Protein AF-A0A930FMT9-F1 (afdb_monomer)

Solvent-accessible surface area (backbone atoms only — not comparable to full-atom values): 8254 Å² total; per-residue (Å²): 134,85,83,84,72,71,98,71,74,90,40,71,73,53,75,44,79,45,70,72,77,55,93,88,51,99,64,87,72,82,68,63,50,78,42,46,30,68,28,83,36,76,93,77,40,33,36,35,22,35,44,76,39,48,48,59,70,22,32,36,42,34,34,33,61,60,83,98,42,74,45,75,63,34,31,40,30,45,26,76,93,57,45,36,62,28,29,32,36,36,69,59,89,61,63,67,79,85,35,66,74,54,63,74,73,31,51,78,30,81,59,82,62,75,82,55,77,75,33,52,68,44,67,55,54,48,39,18,50,71,57,78,57,76,73,92,126

pLDDT: mean 81.71, std 17.05, range [30.41, 98.06]

Structure (mmCIF, N/CA/C/O backbone):
data_AF-A0A930FMT9-F1
#
_entry.id   AF-A0A930FMT9-F1
#
loop_
_atom_site.group_PDB
_atom_site.id
_atom_site.type_symbol
_atom_site.label_atom_id
_atom_site.label_alt_id
_atom_site.label_comp_id
_atom_site.label_asym_id
_atom_site.label_entity_id
_atom_site.label_seq_id
_atom_site.pdbx_PDB_ins_code
_atom_site.Cartn_x
_atom_site.Cartn_y
_atom_site.Cartn_z
_atom_site.occupancy
_atom_site.B_iso_or_equiv
_atom_site.auth_seq_id
_atom_site.auth_comp_id
_atom_site.auth_asym_id
_atom_site.auth_atom_id
_atom_site.pdbx_PDB_model_num
ATOM 1 N N . LEU A 1 1 ? -24.230 7.291 4.965 1.00 35.16 1 LEU A N 1
ATOM 2 C CA . LEU A 1 1 ? -23.753 8.264 3.958 1.00 35.16 1 LEU A CA 1
ATOM 3 C C . LEU A 1 1 ? -23.655 7.506 2.638 1.00 35.16 1 LEU A C 1
ATOM 5 O O . LEU A 1 1 ? -23.026 6.460 2.641 1.00 35.16 1 LEU A O 1
ATOM 9 N N . VAL A 1 2 ? -24.312 7.938 1.560 1.00 30.41 2 VAL A N 1
ATOM 10 C CA . VAL A 1 2 ? -24.150 7.290 0.244 1.00 30.41 2 VAL A CA 1
ATOM 11 C C . VAL A 1 2 ? -22.966 7.967 -0.440 1.00 30.41 2 VAL A C 1
ATOM 13 O O . VAL A 1 2 ? -23.068 9.136 -0.809 1.00 30.41 2 VAL A O 1
ATOM 16 N N . LYS A 1 3 ? -21.827 7.272 -0.555 1.00 43.06 3 LYS A N 1
ATOM 17 C CA . LYS A 1 3 ? -20.710 7.742 -1.384 1.00 43.06 3 LYS A CA 1
ATOM 18 C C . LYS A 1 3 ? -21.150 7.630 -2.848 1.00 43.06 3 LYS A C 1
ATOM 20 O O . LYS A 1 3 ? -21.378 6.539 -3.360 1.00 43.06 3 LYS A O 1
ATOM 25 N N . SER A 1 4 ? -21.344 8.773 -3.498 1.00 39.88 4 SER A N 1
ATOM 26 C CA . SER A 1 4 ? -21.595 8.849 -4.937 1.00 39.88 4 SER A CA 1
ATOM 27 C C . SER A 1 4 ? -20.279 8.608 -5.670 1.00 39.88 4 SER A C 1
ATOM 29 O O . SER A 1 4 ? -19.436 9.502 -5.722 1.00 39.88 4 SER A O 1
ATOM 31 N N . HIS A 1 5 ? -20.109 7.426 -6.254 1.00 48.59 5 HIS A N 1
ATOM 32 C CA . HIS A 1 5 ? -19.047 7.183 -7.225 1.00 48.59 5 HIS A CA 1
ATOM 33 C C . HIS A 1 5 ? -19.559 7.591 -8.612 1.00 48.59 5 HIS A C 1
ATOM 35 O O . HIS A 1 5 ? -20.596 7.076 -9.037 1.00 48.59 5 HIS A O 1
ATOM 41 N N . PRO A 1 6 ? -18.904 8.528 -9.325 1.00 44.62 6 PRO A N 1
ATOM 42 C CA . PRO A 1 6 ? -19.272 8.810 -10.705 1.00 44.62 6 PRO A CA 1
ATOM 43 C C . PRO A 1 6 ? -19.175 7.513 -11.520 1.00 44.62 6 PRO A C 1
ATOM 45 O O . PRO A 1 6 ? -18.236 6.738 -11.350 1.00 44.62 6 PRO A O 1
ATOM 48 N N . LEU A 1 7 ? -20.165 7.291 -12.389 1.00 43.03 7 LEU A N 1
ATOM 49 C CA . LEU A 1 7 ? -20.437 6.088 -13.199 1.00 43.03 7 LEU A CA 1
ATOM 50 C C . LEU A 1 7 ? -19.340 5.719 -14.233 1.00 43.03 7 LEU A C 1
ATOM 52 O O . LEU A 1 7 ? -19.619 5.099 -15.252 1.00 43.03 7 LEU A O 1
ATOM 56 N N . SER A 1 8 ? -18.083 6.091 -13.991 1.00 49.47 8 SER A N 1
ATOM 57 C CA . SER A 1 8 ? -16.925 5.765 -14.829 1.00 49.47 8 SER A CA 1
ATOM 58 C C . SER A 1 8 ? -15.667 5.570 -13.972 1.00 49.47 8 SER A C 1
ATOM 60 O O . SER A 1 8 ? -14.701 6.319 -14.079 1.00 49.47 8 SER A O 1
ATOM 62 N N . SER A 1 9 ? -15.648 4.587 -13.065 1.00 53.47 9 SER A N 1
ATOM 63 C CA . SER A 1 9 ? -14.399 4.272 -12.358 1.00 53.47 9 SER A CA 1
ATOM 64 C C . SER A 1 9 ? -13.436 3.577 -13.325 1.00 53.47 9 SER A C 1
ATOM 66 O O . SER A 1 9 ? -13.563 2.388 -13.601 1.00 53.47 9 SER A O 1
ATOM 68 N N . CYS A 1 10 ? -12.459 4.324 -13.833 1.00 71.25 10 CYS A N 1
ATOM 69 C CA . CYS A 1 10 ? -11.322 3.816 -14.608 1.00 71.25 10 CYS A CA 1
ATOM 70 C C . CYS A 1 10 ? -10.470 2.773 -13.872 1.00 71.25 10 CYS A C 1
ATOM 72 O O . CYS A 1 10 ? -9.618 2.118 -14.471 1.00 71.25 10 CYS A O 1
ATOM 74 N N . CYS A 1 11 ? -10.627 2.717 -12.552 1.00 81.31 11 CYS A N 1
ATOM 75 C CA . CYS A 1 11 ? -9.578 2.339 -11.634 1.00 81.31 11 CYS A CA 1
ATOM 76 C C . CYS A 1 11 ? -10.160 1.510 -10.486 1.00 81.31 11 CYS A C 1
ATOM 78 O O . CYS A 1 11 ? -11.283 1.760 -10.040 1.00 81.31 11 CYS A O 1
ATOM 80 N N . ARG A 1 12 ? -9.405 0.509 -10.022 1.00 86.56 12 ARG A N 1
ATOM 81 C CA . ARG A 1 12 ? -9.864 -0.433 -8.996 1.00 86.56 12 ARG A CA 1
ATOM 82 C C . ARG A 1 12 ? -10.043 0.270 -7.643 1.00 86.56 12 ARG A C 1
ATOM 84 O O . ARG A 1 12 ? -9.142 0.974 -7.183 1.00 86.56 12 ARG A O 1
ATOM 91 N N . ALA A 1 13 ? -11.219 0.100 -7.039 1.00 87.62 13 ALA A N 1
ATOM 92 C CA . ALA A 1 13 ? -11.617 0.796 -5.817 1.00 87.62 13 ALA A CA 1
ATOM 93 C C . ALA A 1 13 ? -12.512 -0.078 -4.924 1.00 87.62 13 ALA A C 1
ATOM 95 O O . ALA A 1 13 ? -13.731 0.081 -4.890 1.00 87.62 13 ALA A O 1
ATOM 96 N N . ASN A 1 14 ? -11.900 -0.999 -4.188 1.00 89.50 14 ASN A N 1
ATOM 97 C CA . ASN A 1 14 ? -12.525 -1.724 -3.093 1.00 89.50 14 ASN A CA 1
ATOM 98 C C . ASN A 1 14 ? -12.368 -0.912 -1.795 1.00 89.50 14 ASN A C 1
ATOM 100 O O . ASN A 1 14 ? -11.272 -0.812 -1.246 1.00 89.50 14 ASN A O 1
ATOM 104 N N . ILE A 1 15 ? -13.437 -0.254 -1.349 1.00 90.75 15 ILE A N 1
ATOM 105 C CA . ILE A 1 15 ? -13.385 0.766 -0.290 1.00 90.75 15 ILE A CA 1
ATOM 106 C C . ILE A 1 15 ? -13.915 0.193 1.024 1.00 90.75 15 ILE A C 1
ATOM 108 O O . ILE A 1 15 ? -15.021 -0.345 1.068 1.00 90.75 15 ILE A O 1
ATOM 112 N N . TYR A 1 16 ? -13.145 0.363 2.099 1.00 92.19 16 TYR A N 1
ATOM 113 C CA . TYR A 1 16 ? -13.479 -0.097 3.443 1.00 92.19 16 TYR A CA 1
ATOM 114 C C . TYR A 1 16 ? -13.592 1.080 4.406 1.00 92.19 16 TYR A C 1
ATOM 116 O O . TYR A 1 16 ? -12.607 1.770 4.670 1.00 92.19 16 TYR A O 1
ATOM 124 N N . ASP A 1 17 ? -14.768 1.217 5.015 1.00 92.44 17 ASP A N 1
ATOM 125 C CA . ASP A 1 17 ? -14.987 2.090 6.165 1.00 92.44 17 ASP A CA 1
ATOM 126 C C . ASP A 1 17 ? -14.749 1.282 7.456 1.00 92.44 17 ASP A C 1
ATOM 128 O O . ASP A 1 17 ? -15.544 0.416 7.831 1.00 92.44 17 ASP A O 1
ATOM 132 N N . ILE A 1 18 ? -13.633 1.537 8.143 1.00 90.44 18 ILE A N 1
ATOM 133 C CA . ILE A 1 18 ? -13.241 0.819 9.364 1.00 90.44 18 ILE A CA 1
ATOM 134 C C . ILE A 1 18 ? -13.672 1.606 10.594 1.00 90.44 18 ILE A C 1
ATOM 136 O O . ILE A 1 18 ? -13.156 2.689 10.874 1.00 90.44 18 ILE A O 1
ATOM 140 N N . TYR A 1 19 ? -14.558 1.009 11.384 1.00 88.19 19 TYR A N 1
ATOM 141 C CA . TYR A 1 19 ? -15.007 1.550 12.663 1.00 88.19 19 TYR A CA 1
ATOM 142 C C . TYR A 1 19 ? -14.257 0.876 13.811 1.00 88.19 19 TYR A C 1
ATOM 144 O O . TYR A 1 19 ? -14.269 -0.348 13.944 1.00 88.19 19 TYR A O 1
ATOM 152 N N . LEU A 1 20 ? -13.618 1.676 14.664 1.00 86.56 20 LEU A N 1
ATOM 153 C CA . LEU A 1 20 ? -12.924 1.187 15.853 1.00 86.56 20 LEU A CA 1
ATOM 154 C C . LEU A 1 20 ? -13.786 1.443 17.083 1.00 86.56 20 LEU A C 1
ATOM 156 O O . LEU A 1 20 ? -14.055 2.592 17.421 1.00 86.56 20 LEU A O 1
ATOM 160 N N . SER A 1 21 ? -14.209 0.374 17.757 1.00 80.31 21 SER A N 1
ATOM 161 C CA . SER A 1 21 ? -14.904 0.463 19.041 1.00 80.31 21 SER A CA 1
ATOM 162 C C . SER A 1 21 ? -13.899 0.290 20.180 1.00 80.31 21 SER A C 1
ATOM 164 O O . SER A 1 21 ? -13.360 -0.809 20.346 1.00 80.31 21 SER A O 1
ATOM 166 N N . PRO A 1 22 ? -13.611 1.341 20.972 1.00 70.69 22 PRO A N 1
ATOM 167 C CA . PRO A 1 22 ? -12.749 1.200 22.133 1.00 70.69 22 PRO A CA 1
ATOM 168 C C . PRO A 1 22 ? -13.462 0.312 23.150 1.00 70.69 22 PRO A C 1
ATOM 170 O O . PRO A 1 22 ? -14.527 0.675 23.644 1.00 70.69 22 PRO A O 1
ATOM 173 N N . ALA A 1 23 ? -12.863 -0.820 23.528 1.00 67.00 23 ALA A N 1
ATOM 174 C CA . ALA A 1 23 ? -13.457 -1.746 24.502 1.00 67.00 23 ALA A CA 1
ATOM 175 C C . ALA A 1 23 ? -13.835 -1.070 25.842 1.00 67.00 23 ALA A C 1
ATOM 177 O O . ALA A 1 23 ? -14.709 -1.547 26.561 1.00 67.00 23 ALA A O 1
ATOM 178 N N . ALA A 1 24 ? -13.189 0.057 26.169 1.00 67.88 24 ALA A N 1
ATOM 179 C CA . ALA A 1 24 ? -13.432 0.841 27.377 1.00 67.88 24 ALA A CA 1
ATOM 180 C C . ALA A 1 24 ? -14.573 1.872 27.258 1.00 67.88 24 ALA A C 1
ATOM 182 O O . ALA A 1 24 ? -15.049 2.360 28.283 1.00 67.88 24 ALA A O 1
ATOM 183 N N . LYS A 1 25 ? -15.012 2.235 26.046 1.00 65.12 25 LYS A N 1
ATOM 184 C CA . LYS A 1 25 ? -16.004 3.298 25.832 1.00 65.12 25 LYS A CA 1
ATOM 185 C C . LYS A 1 25 ? -17.304 2.708 25.300 1.00 65.12 25 LYS A C 1
ATOM 187 O O . LYS A 1 25 ? -17.365 2.230 24.175 1.00 65.12 25 LYS A O 1
ATOM 192 N N . LYS A 1 26 ? -18.376 2.804 26.091 1.00 69.56 26 LYS A N 1
ATOM 193 C CA . LYS A 1 26 ? -19.756 2.502 25.661 1.00 69.56 26 LYS A CA 1
ATOM 194 C C . LYS A 1 26 ? -20.349 3.656 24.838 1.00 69.56 26 LYS A C 1
ATOM 196 O O . LYS A 1 26 ? -21.474 4.080 25.079 1.00 69.56 26 LYS A O 1
ATOM 201 N N . GLU A 1 27 ? -19.563 4.211 23.924 1.00 75.44 27 GLU A N 1
ATOM 202 C CA . GLU A 1 27 ? -19.964 5.328 23.070 1.00 75.44 27 GLU A CA 1
ATOM 203 C C . GLU A 1 27 ? -20.282 4.823 21.663 1.00 75.44 27 GLU A C 1
ATOM 205 O O . GLU A 1 27 ? -19.721 3.831 21.192 1.00 75.44 27 GLU A O 1
ATOM 210 N N . VAL A 1 28 ? -21.193 5.518 20.983 1.00 77.31 28 VAL A N 1
ATOM 211 C CA . VAL A 1 28 ? -21.488 5.258 19.573 1.00 77.31 28 VAL A CA 1
ATOM 212 C C . VAL A 1 28 ? -20.296 5.728 18.739 1.00 77.31 28 VAL A C 1
ATOM 214 O O . VAL A 1 28 ? -19.963 6.912 18.738 1.00 77.31 28 VAL A O 1
ATOM 217 N N . VAL A 1 29 ? -19.659 4.804 18.021 1.00 78.75 29 VAL A N 1
ATOM 218 C CA . VAL A 1 29 ? -18.556 5.108 17.101 1.00 78.75 29 VAL A CA 1
ATOM 219 C C . VAL A 1 29 ? -19.132 5.695 15.817 1.00 78.75 29 VAL A C 1
ATOM 221 O O . VAL A 1 29 ? -19.895 5.032 15.118 1.00 78.75 29 VAL A O 1
ATOM 224 N N . THR A 1 30 ? -18.770 6.936 15.500 1.00 78.62 30 THR A N 1
ATOM 225 C CA . THR A 1 30 ? -19.266 7.647 14.306 1.00 78.62 30 THR A CA 1
ATOM 226 C C . THR A 1 30 ? -18.165 7.978 13.302 1.00 78.62 30 THR A C 1
ATOM 228 O O . THR A 1 30 ? -18.442 8.124 12.1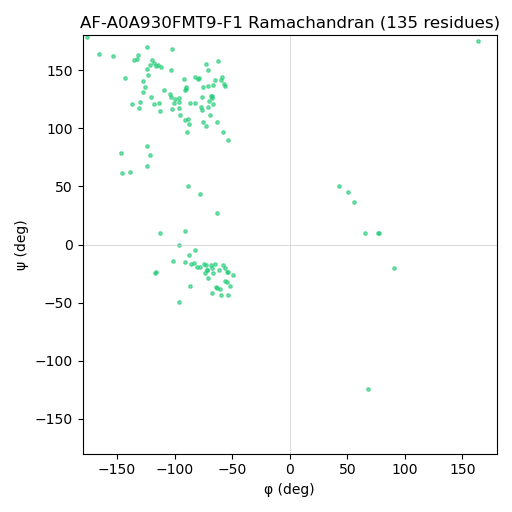13 1.00 78.62 30 THR A O 1
ATOM 231 N N . SER A 1 31 ? -16.916 8.063 13.757 1.00 82.94 31 SER A N 1
ATOM 232 C CA . SER A 1 31 ? -15.736 8.215 12.908 1.00 82.94 31 SER A CA 1
ATOM 233 C C . SER A 1 31 ? -15.274 6.868 12.359 1.00 82.94 31 SER A C 1
ATOM 235 O O . SER A 1 31 ? -15.286 5.873 13.086 1.00 82.94 31 SER A O 1
ATOM 237 N N . TYR A 1 32 ? -14.781 6.862 11.125 1.00 88.00 32 TYR A N 1
ATOM 238 C CA . TYR A 1 32 ? -14.171 5.694 10.501 1.00 88.00 32 TYR A CA 1
ATOM 239 C C . TYR A 1 32 ? -12.840 6.057 9.843 1.00 88.00 32 TYR A C 1
ATOM 241 O O . TYR A 1 32 ? -12.567 7.224 9.552 1.00 88.00 32 TYR A O 1
ATOM 249 N N . ILE A 1 33 ? -12.013 5.040 9.631 1.00 91.44 33 ILE A N 1
ATOM 250 C CA . ILE A 1 33 ? -10.825 5.112 8.784 1.00 91.44 33 ILE A CA 1
ATOM 251 C C . ILE A 1 33 ? -11.225 4.578 7.416 1.00 91.44 33 ILE A C 1
ATOM 253 O O . ILE A 1 33 ? -11.755 3.475 7.323 1.00 91.44 33 ILE A O 1
ATOM 257 N N . ASP A 1 34 ? -10.974 5.367 6.380 1.00 92.25 34 ASP A N 1
ATOM 258 C CA . ASP A 1 34 ? -11.281 5.013 4.999 1.00 92.25 34 ASP A CA 1
ATOM 259 C C . ASP A 1 34 ? -10.024 4.431 4.347 1.00 92.25 34 ASP A C 1
ATOM 261 O O . ASP A 1 34 ? -8.977 5.084 4.342 1.00 92.25 34 ASP A O 1
ATOM 265 N N . LEU A 1 35 ? -10.104 3.203 3.837 1.00 93.75 35 LEU A N 1
ATOM 266 C CA . LEU A 1 35 ? -9.005 2.549 3.125 1.00 93.75 35 LEU A CA 1
ATOM 267 C C . LEU A 1 35 ? -9.474 2.046 1.766 1.00 93.75 35 LEU A C 1
ATOM 269 O O . LEU A 1 35 ? -10.563 1.491 1.636 1.00 93.75 35 LEU A O 1
ATOM 273 N N . VAL A 1 36 ? -8.612 2.196 0.764 1.00 92.94 36 VAL A N 1
ATOM 274 C CA . VAL A 1 36 ? -8.861 1.722 -0.600 1.00 92.94 36 VAL A CA 1
ATOM 275 C C . VAL A 1 36 ? -7.957 0.530 -0.894 1.00 92.94 36 VAL A C 1
ATOM 277 O O . VAL A 1 36 ? -6.772 0.568 -0.574 1.00 92.94 36 VAL A O 1
ATOM 280 N N . ASN A 1 37 ? -8.537 -0.530 -1.453 1.00 94.94 37 ASN A N 1
ATOM 281 C CA . ASN A 1 37 ? -7.913 -1.819 -1.7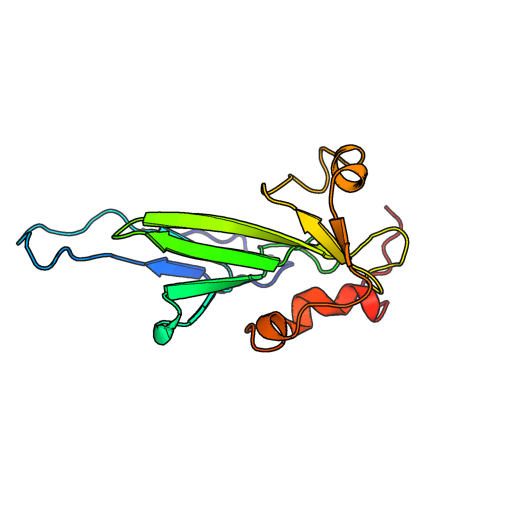56 1.00 94.94 37 ASN A CA 1
ATOM 282 C C . ASN A 1 37 ? -6.997 -2.349 -0.622 1.00 94.94 37 ASN A C 1
ATOM 284 O O . ASN A 1 37 ? -5.822 -2.635 -0.874 1.00 94.94 37 ASN A O 1
ATOM 288 N N . PRO A 1 38 ? -7.459 -2.408 0.647 1.00 97.25 38 PRO A N 1
ATOM 289 C CA . PRO A 1 38 ? -6.635 -2.886 1.747 1.00 97.25 38 PRO A CA 1
ATOM 290 C C . PRO A 1 38 ? -6.549 -4.413 1.781 1.00 97.25 38 PRO A C 1
ATOM 292 O O . PRO A 1 38 ? -7.533 -5.123 1.619 1.00 97.25 38 PRO A O 1
ATOM 295 N N . THR A 1 39 ? -5.378 -4.906 2.152 1.00 97.94 39 THR A N 1
ATOM 296 C CA . THR A 1 39 ? -5.121 -6.263 2.626 1.00 97.94 39 THR A CA 1
ATOM 297 C C . THR A 1 39 ? -4.698 -6.192 4.085 1.00 97.94 39 THR A C 1
ATOM 299 O O . THR A 1 39 ? -3.722 -5.523 4.452 1.00 97.94 39 THR A O 1
ATOM 302 N N . PHE A 1 40 ? -5.447 -6.874 4.945 1.00 96.88 40 PHE A N 1
ATOM 303 C CA . PHE A 1 40 ? -5.232 -6.844 6.386 1.00 96.88 40 PHE A CA 1
ATOM 304 C C . PHE A 1 40 ? -4.283 -7.960 6.825 1.00 96.88 40 PHE A C 1
ATOM 306 O O . PHE A 1 40 ? -4.493 -9.124 6.499 1.00 96.88 40 PHE A O 1
ATOM 313 N N . TYR A 1 41 ? -3.296 -7.617 7.656 1.00 97.44 41 TYR A N 1
ATOM 314 C CA . TYR A 1 41 ? -2.369 -8.563 8.288 1.00 97.44 41 TYR A CA 1
ATOM 315 C C . TYR A 1 41 ? -2.469 -8.434 9.818 1.00 97.44 41 TYR A C 1
ATOM 317 O O . TYR A 1 41 ? -1.621 -7.786 10.449 1.00 97.44 41 TYR A O 1
ATOM 325 N N . PRO A 1 42 ? -3.519 -8.998 10.451 1.00 94.50 42 PRO A N 1
ATOM 326 C CA . PRO A 1 42 ? -3.824 -8.747 11.860 1.00 94.50 42 PRO A CA 1
ATOM 327 C C . PRO A 1 42 ? -2.712 -9.178 12.821 1.00 94.50 42 PRO A C 1
ATOM 329 O O . PRO A 1 42 ? -2.428 -8.466 13.784 1.00 94.50 42 PRO A O 1
ATOM 332 N N . GLN A 1 43 ? -2.049 -10.307 12.548 1.00 96.00 43 GLN A N 1
ATOM 333 C CA . GLN A 1 43 ? -0.971 -10.851 13.384 1.00 96.00 43 GLN A CA 1
ATO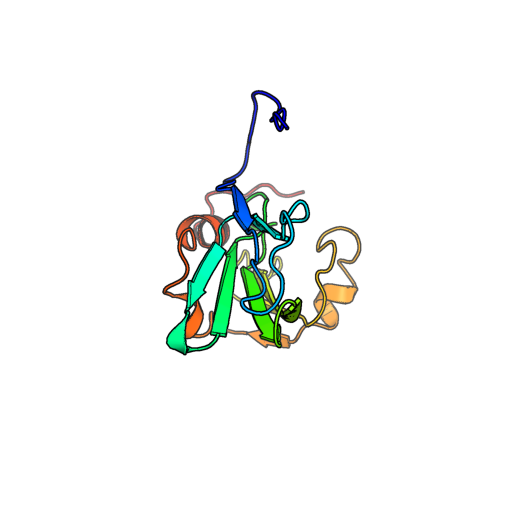M 334 C C . GLN A 1 43 ? 0.238 -9.907 13.432 1.00 96.00 43 GLN A C 1
ATOM 336 O O . GLN A 1 43 ? 0.855 -9.739 14.481 1.00 96.00 43 GLN A O 1
ATOM 341 N N . GLU A 1 44 ? 0.540 -9.245 12.314 1.00 96.12 44 GLU A N 1
ATOM 342 C CA . GLU A 1 44 ? 1.629 -8.268 12.199 1.00 96.12 44 GLU A CA 1
ATOM 343 C C . GLU A 1 44 ? 1.196 -6.846 12.589 1.00 96.12 44 GLU A C 1
ATOM 345 O O . GLU A 1 44 ? 2.038 -5.951 12.697 1.00 96.12 44 GLU A O 1
ATOM 350 N N . LYS A 1 45 ? -0.110 -6.622 12.801 1.00 96.38 45 LYS A N 1
ATOM 351 C CA . LYS A 1 45 ? -0.721 -5.295 12.974 1.00 96.38 45 LYS A CA 1
ATOM 352 C C . LYS A 1 45 ? -0.427 -4.360 11.796 1.00 96.38 45 LYS A C 1
ATOM 354 O O . LYS A 1 45 ? -0.220 -3.158 11.983 1.00 96.38 45 LYS A O 1
ATOM 359 N N . LEU A 1 46 ? -0.401 -4.918 10.590 1.00 97.75 46 LEU A N 1
ATOM 360 C CA . LEU A 1 46 ? -0.124 -4.191 9.358 1.00 97.75 46 LEU A CA 1
ATOM 361 C C . LEU A 1 46 ? -1.343 -4.171 8.446 1.00 97.75 46 LEU A C 1
ATOM 363 O O . LEU A 1 46 ? -2.192 -5.064 8.471 1.00 97.75 46 LEU A O 1
ATOM 367 N N . ILE A 1 47 ? -1.380 -3.147 7.608 1.00 97.94 47 ILE A N 1
ATOM 368 C CA . ILE A 1 47 ? -2.235 -3.087 6.433 1.00 97.94 47 ILE A CA 1
ATOM 369 C C . ILE A 1 47 ? -1.324 -2.750 5.266 1.00 97.94 47 ILE A C 1
ATOM 371 O O . ILE A 1 47 ? -0.501 -1.841 5.368 1.00 97.94 47 ILE A O 1
ATOM 375 N N . ARG A 1 48 ? -1.443 -3.494 4.176 1.00 98.06 48 ARG A N 1
ATOM 376 C CA . ARG A 1 48 ? -0.839 -3.132 2.892 1.00 98.06 48 ARG A CA 1
ATOM 377 C C . ARG A 1 48 ? -1.970 -2.981 1.888 1.00 98.06 48 ARG A C 1
ATOM 379 O O . ARG A 1 48 ? -3.039 -3.525 2.126 1.00 98.06 48 ARG A O 1
ATOM 386 N N . GLY A 1 49 ? -1.772 -2.265 0.800 1.00 96.81 49 GLY A N 1
ATOM 387 C CA . GLY A 1 49 ? -2.812 -2.179 -0.216 1.00 96.81 49 GLY A CA 1
ATOM 388 C C . GLY A 1 49 ? -2.380 -1.400 -1.434 1.00 96.81 49 GLY A C 1
ATOM 389 O O . GLY A 1 49 ? -1.254 -0.902 -1.493 1.00 96.81 49 GLY A O 1
ATOM 390 N N . VAL A 1 50 ? -3.291 -1.317 -2.396 1.00 95.44 50 VAL A N 1
ATOM 391 C CA . VAL A 1 50 ? -3.090 -0.609 -3.661 1.00 95.44 50 VAL A CA 1
ATOM 392 C C . VAL A 1 50 ? -3.822 0.727 -3.609 1.00 95.44 50 VAL A C 1
ATOM 394 O O . VAL A 1 50 ? -5.017 0.784 -3.322 1.00 95.44 50 VAL A O 1
ATOM 397 N N . GLU A 1 51 ? -3.126 1.822 -3.896 1.00 92.94 51 GLU A N 1
ATOM 398 C CA . GLU A 1 51 ? -3.747 3.141 -3.972 1.00 92.94 51 GLU A CA 1
ATOM 399 C C . GLU A 1 51 ? -4.803 3.189 -5.090 1.00 92.94 51 GLU A C 1
ATOM 401 O O . GLU A 1 51 ? -4.799 2.413 -6.052 1.00 92.94 51 GLU A O 1
ATOM 406 N N . TYR A 1 52 ? -5.731 4.133 -4.991 1.00 89.62 52 TYR A N 1
ATOM 407 C CA . TYR A 1 52 ? -6.644 4.390 -6.095 1.00 89.62 52 TYR A CA 1
ATOM 408 C C . TYR A 1 52 ? -5.885 5.029 -7.264 1.00 89.62 52 TYR A C 1
ATOM 410 O O . TYR A 1 52 ? -5.283 6.090 -7.108 1.00 89.62 52 TYR A O 1
ATOM 418 N N . GLY A 1 53 ? -5.934 4.420 -8.448 1.00 85.75 53 GLY A N 1
ATOM 419 C CA . GLY A 1 53 ? -5.327 5.002 -9.642 1.00 85.75 53 GLY A CA 1
ATOM 420 C C . GLY A 1 53 ? -5.142 4.012 -10.783 1.00 85.75 53 GLY A C 1
ATOM 421 O O . GLY A 1 53 ? -5.408 2.816 -10.647 1.00 85.75 53 GLY A O 1
ATOM 422 N N . HIS A 1 54 ? -4.685 4.529 -11.920 1.00 86.00 54 HIS A N 1
ATOM 423 C CA . HIS A 1 54 ? -4.316 3.714 -13.073 1.00 86.00 54 HIS A CA 1
ATOM 424 C C . HIS A 1 54 ? -3.027 2.928 -12.811 1.00 86.00 54 HIS A C 1
ATOM 426 O O . HIS A 1 54 ? -2.153 3.419 -12.091 1.00 86.00 54 HIS A O 1
ATOM 432 N N . PRO A 1 55 ? -2.845 1.745 -13.416 1.00 87.31 55 PRO A N 1
ATOM 433 C CA . PRO A 1 55 ? -1.560 1.062 -13.392 1.00 87.31 55 PRO A CA 1
ATOM 434 C C . PRO A 1 55 ? -0.461 1.969 -13.949 1.00 87.31 55 PRO A C 1
ATOM 436 O O . PRO A 1 55 ? -0.664 2.686 -14.926 1.00 87.31 55 PRO A O 1
ATOM 439 N N . GLY A 1 56 ? 0.688 1.985 -13.275 1.00 84.00 56 GLY A N 1
ATOM 440 C CA . GLY A 1 56 ? 1.789 2.908 -13.567 1.00 84.00 56 GLY A CA 1
ATOM 441 C C . GLY A 1 56 ? 1.699 4.207 -12.776 1.00 84.00 56 GLY A C 1
ATOM 442 O O . GLY A 1 56 ? 2.698 4.906 -12.624 1.00 84.00 56 GLY A O 1
ATOM 443 N N . TRP A 1 57 ? 0.505 4.529 -12.273 1.00 80.81 57 TRP A N 1
ATOM 444 C CA . TRP A 1 57 ? 0.210 5.744 -11.520 1.00 80.81 57 TRP A CA 1
ATOM 445 C C . TRP A 1 57 ? -0.223 5.472 -10.080 1.00 80.81 57 TRP A C 1
ATOM 447 O O . TRP A 1 57 ? -0.058 6.332 -9.219 1.00 80.81 57 TRP A O 1
ATOM 457 N N . THR A 1 58 ? -0.751 4.282 -9.816 1.00 88.44 58 THR A N 1
ATOM 458 C CA . THR A 1 58 ? -1.048 3.799 -8.471 1.00 88.44 58 THR A CA 1
ATOM 459 C C . THR A 1 58 ? 0.210 3.280 -7.772 1.00 88.44 58 THR A C 1
ATOM 461 O O . THR A 1 58 ? 1.083 2.673 -8.402 1.00 88.44 58 THR A O 1
ATOM 464 N N . GLY A 1 59 ? 0.309 3.534 -6.469 1.00 92.00 59 GLY A N 1
ATOM 465 C CA . GLY A 1 59 ? 1.317 2.968 -5.586 1.00 92.00 59 GLY A CA 1
ATOM 466 C C . GLY A 1 59 ? 0.779 1.824 -4.733 1.00 92.00 59 GLY A C 1
ATOM 467 O O . GLY A 1 59 ? -0.422 1.596 -4.609 1.00 92.00 59 GLY A O 1
ATOM 468 N N . LEU A 1 60 ? 1.699 1.115 -4.095 1.00 95.94 60 LEU A N 1
ATOM 469 C CA . LEU A 1 60 ? 1.420 0.283 -2.935 1.00 95.94 60 LEU A CA 1
ATOM 470 C C . LEU A 1 60 ? 1.643 1.121 -1.683 1.00 95.94 60 LEU A C 1
ATOM 472 O O . LEU A 1 60 ? 2.604 1.887 -1.625 1.00 95.94 60 LEU A O 1
ATOM 476 N N . TYR A 1 61 ? 0.818 0.933 -0.664 1.00 96.25 61 TYR A N 1
ATOM 477 C CA . TYR A 1 61 ? 1.015 1.537 0.650 1.00 96.25 61 TYR A CA 1
ATOM 478 C C . TYR A 1 61 ? 1.215 0.469 1.721 1.00 96.25 61 TYR A C 1
ATOM 480 O O . TYR A 1 61 ? 0.761 -0.671 1.592 1.00 96.25 61 TYR A O 1
ATOM 488 N N . LYS A 1 62 ? 1.875 0.855 2.814 1.00 97.69 62 LYS A N 1
ATOM 489 C CA . LYS A 1 62 ? 2.005 0.040 4.023 1.00 97.69 62 LYS A CA 1
ATOM 490 C C . LYS A 1 62 ? 1.800 0.890 5.264 1.00 97.69 62 LYS A C 1
ATOM 492 O O . LYS A 1 62 ? 2.559 1.823 5.539 1.00 97.69 62 LYS A O 1
ATOM 497 N N . TYR A 1 63 ? 0.805 0.509 6.050 1.00 97.25 63 TYR A N 1
ATOM 498 C CA . TYR A 1 63 ? 0.426 1.132 7.307 1.00 97.25 63 TYR A CA 1
ATOM 499 C C . TYR A 1 63 ? 0.609 0.162 8.473 1.00 97.25 63 TYR A C 1
ATOM 501 O O . TYR A 1 63 ? 0.538 -1.059 8.316 1.00 97.25 63 TYR A O 1
ATOM 509 N N . ARG A 1 64 ? 0.834 0.709 9.667 1.00 96.69 64 ARG A N 1
ATOM 510 C CA . ARG A 1 64 ? 0.923 -0.044 10.920 1.00 96.69 64 ARG A CA 1
ATOM 511 C C . ARG A 1 64 ? -0.041 0.520 11.943 1.00 96.69 64 ARG A C 1
ATOM 513 O O . ARG A 1 64 ? -0.071 1.725 12.170 1.00 96.69 64 ARG A O 1
ATOM 520 N N . TRP A 1 65 ? -0.752 -0.360 12.633 1.00 94.56 65 TRP A N 1
ATOM 521 C CA . TRP A 1 65 ? -1.544 0.039 13.787 1.00 94.56 65 TRP A CA 1
ATOM 522 C C . TRP A 1 65 ? -0.654 0.458 14.959 1.00 94.56 65 TRP A C 1
ATOM 524 O O . TRP A 1 65 ? 0.197 -0.305 15.427 1.00 94.56 65 TRP A O 1
ATOM 534 N N . ARG A 1 66 ? -0.918 1.649 15.492 1.00 91.75 66 ARG A N 1
ATOM 535 C CA . ARG A 1 66 ? -0.370 2.169 16.744 1.00 91.75 66 ARG A CA 1
ATOM 536 C C . ARG A 1 66 ? -1.521 2.566 17.665 1.00 91.75 66 ARG A C 1
ATOM 538 O O . ARG A 1 66 ? -1.956 3.715 17.710 1.00 91.75 66 ARG A O 1
ATOM 545 N N . GLY A 1 67 ? -2.031 1.576 18.395 1.00 88.25 67 GLY A N 1
ATOM 546 C CA . GLY A 1 67 ? -3.294 1.715 19.119 1.00 88.25 67 GLY A CA 1
ATOM 547 C C . GLY A 1 67 ? -4.451 1.831 18.127 1.00 88.25 67 GLY A C 1
ATOM 548 O O . GLY A 1 67 ? -4.591 0.980 17.257 1.00 88.25 67 GLY A O 1
ATOM 549 N N . GLU A 1 68 ? -5.236 2.900 18.237 1.00 86.88 68 GLU A N 1
ATOM 550 C CA . GLU A 1 68 ? -6.409 3.178 17.389 1.00 86.88 68 GLU A CA 1
ATOM 551 C C . GLU A 1 68 ? -6.072 4.020 16.143 1.00 86.88 68 GLU A C 1
ATOM 553 O O . GLU A 1 68 ? -6.958 4.552 15.480 1.00 86.88 68 GLU A O 1
ATOM 558 N N . ARG A 1 69 ? -4.783 4.200 15.835 1.00 89.69 69 ARG A N 1
ATOM 559 C CA . ARG A 1 69 ? -4.313 5.006 14.700 1.00 89.69 69 ARG A CA 1
ATOM 560 C C . ARG A 1 69 ? -3.463 4.177 13.751 1.00 89.69 69 ARG A C 1
ATOM 562 O O . ARG A 1 69 ? -2.824 3.214 14.174 1.00 89.69 69 ARG A O 1
ATOM 569 N N . LEU A 1 70 ? -3.427 4.595 12.491 1.00 93.44 70 LEU A N 1
ATOM 570 C CA . LEU A 1 70 ? -2.524 4.060 11.482 1.00 93.44 70 LEU A CA 1
ATOM 571 C C . LEU A 1 70 ? -1.340 5.006 11.292 1.00 93.44 70 LEU A C 1
ATOM 573 O O . LEU A 1 70 ? -1.519 6.166 10.925 1.00 93.44 70 LEU A O 1
ATOM 577 N N . ASP A 1 71 ? -0.139 4.485 11.508 1.00 94.38 71 ASP A N 1
ATOM 578 C CA . ASP A 1 71 ? 1.100 5.138 11.111 1.00 94.38 71 ASP A CA 1
ATOM 579 C C . ASP A 1 71 ? 1.459 4.685 9.693 1.00 94.38 71 ASP A C 1
ATOM 581 O O . ASP A 1 71 ? 1.445 3.491 9.377 1.00 94.38 71 ASP A O 1
ATOM 585 N N . THR A 1 72 ? 1.819 5.638 8.838 1.00 93.62 72 THR A N 1
ATOM 586 C CA . THR A 1 72 ? 2.348 5.338 7.507 1.00 93.62 72 THR A CA 1
ATOM 587 C C . THR A 1 72 ? 3.798 4.882 7.606 1.00 93.62 72 THR A C 1
ATOM 589 O O . THR A 1 72 ? 4.621 5.581 8.195 1.00 93.62 72 THR A O 1
ATOM 592 N N . LEU A 1 73 ? 4.122 3.721 7.032 1.00 94.81 73 LEU A N 1
ATOM 593 C CA . LEU A 1 73 ? 5.494 3.214 6.999 1.00 94.81 73 LEU A CA 1
ATOM 594 C C . LEU A 1 73 ? 6.192 3.560 5.683 1.00 94.81 73 LEU A C 1
ATOM 596 O O . LEU A 1 73 ? 7.325 4.051 5.687 1.00 94.81 73 LEU A O 1
ATOM 600 N N . GLU A 1 74 ? 5.527 3.280 4.565 1.00 94.38 74 GLU A N 1
ATOM 601 C CA . GLU A 1 74 ? 6.095 3.453 3.233 1.00 94.38 74 GLU A CA 1
ATOM 602 C C . GLU A 1 74 ? 5.035 3.395 2.133 1.00 94.38 74 GLU A C 1
ATOM 604 O O . GLU A 1 74 ? 3.925 2.894 2.331 1.00 94.38 74 GLU A O 1
ATOM 609 N N . TYR A 1 75 ? 5.458 3.873 0.967 1.00 93.94 75 TYR A N 1
ATOM 610 C CA . TYR A 1 75 ? 4.823 3.682 -0.324 1.00 93.94 75 TYR A CA 1
ATOM 611 C C . TYR A 1 75 ? 5.826 3.072 -1.301 1.00 93.94 75 TYR A C 1
ATOM 613 O O . TYR A 1 75 ? 7.032 3.319 -1.189 1.00 93.94 75 TYR A O 1
ATOM 621 N N . ILE A 1 76 ? 5.341 2.302 -2.270 1.00 94.25 76 ILE A N 1
ATOM 622 C CA . ILE A 1 76 ? 6.139 1.773 -3.377 1.00 94.25 76 ILE A CA 1
ATOM 623 C C . ILE A 1 76 ? 5.427 2.078 -4.687 1.00 94.25 76 ILE A C 1
ATOM 625 O O . ILE A 1 76 ? 4.306 1.639 -4.904 1.00 94.25 76 ILE A O 1
ATOM 629 N N . TYR A 1 77 ? 6.109 2.779 -5.581 1.00 91.94 77 TYR A N 1
ATOM 630 C CA . TYR A 1 77 ? 5.600 3.124 -6.903 1.00 91.94 77 TYR A CA 1
ATOM 631 C C . TYR A 1 77 ? 6.381 2.391 -7.995 1.00 91.94 77 TYR A C 1
ATOM 633 O O . TYR A 1 77 ? 7.564 2.085 -7.794 1.00 91.94 77 TYR A O 1
ATOM 641 N N . PRO A 1 78 ? 5.771 2.124 -9.160 1.00 90.69 78 PRO A N 1
ATOM 642 C CA . PRO A 1 78 ? 6.523 1.671 -10.318 1.00 90.69 78 PRO A CA 1
ATOM 643 C C . PRO A 1 78 ? 7.483 2.771 -10.782 1.00 90.69 78 PRO A C 1
ATOM 645 O O . PRO A 1 78 ? 7.152 3.955 -10.772 1.00 90.69 78 PRO A O 1
ATOM 648 N N . ASP A 1 79 ? 8.686 2.392 -11.203 1.00 87.69 79 ASP A N 1
ATOM 649 C CA . ASP A 1 79 ? 9.631 3.333 -11.796 1.00 87.69 79 ASP A CA 1
ATOM 650 C C . ASP A 1 79 ? 9.199 3.651 -13.241 1.00 87.69 79 ASP A C 1
ATO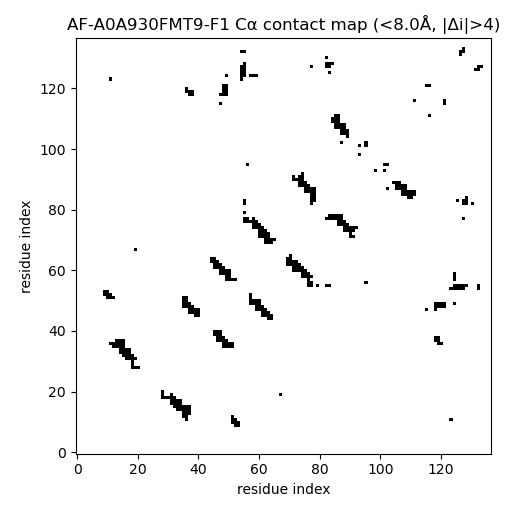M 652 O O . ASP A 1 79 ? 9.217 2.757 -14.098 1.00 87.69 79 ASP A O 1
ATOM 656 N N . PRO A 1 80 ? 8.828 4.906 -13.557 1.00 82.81 80 PRO A N 1
ATOM 657 C CA . PRO A 1 80 ? 8.396 5.267 -14.903 1.00 82.81 80 PRO A CA 1
ATOM 658 C C . PRO A 1 80 ? 9.534 5.153 -15.924 1.00 82.81 80 PRO A C 1
ATOM 660 O O . PRO A 1 80 ? 9.284 4.928 -17.104 1.00 82.81 80 PRO A O 1
ATOM 663 N N . THR A 1 81 ? 10.799 5.258 -15.493 1.00 84.38 81 THR A N 1
ATOM 664 C CA . THR A 1 81 ? 11.957 5.169 -16.399 1.00 84.38 81 THR A CA 1
ATOM 665 C C . THR A 1 81 ? 12.204 3.754 -16.909 1.00 84.38 81 THR A C 1
ATOM 667 O O . THR A 1 81 ? 12.815 3.574 -17.961 1.00 84.38 81 THR A O 1
ATOM 670 N N . THR A 1 82 ? 11.704 2.746 -16.194 1.00 87.44 82 THR A N 1
ATOM 671 C CA . THR A 1 82 ? 11.813 1.335 -16.577 1.00 87.44 82 THR A CA 1
ATOM 672 C C . THR A 1 82 ? 10.465 0.726 -16.945 1.00 87.44 82 THR A C 1
ATOM 674 O O . THR A 1 82 ? 10.378 -0.492 -17.108 1.00 87.44 82 THR A O 1
ATOM 677 N N . LYS A 1 83 ? 9.424 1.560 -17.079 1.00 85.00 83 LYS A N 1
ATOM 678 C CA . LYS A 1 83 ? 8.035 1.142 -17.291 1.00 85.00 83 LYS A CA 1
ATOM 679 C C . LYS A 1 83 ? 7.583 0.091 -16.267 1.00 85.00 83 LYS A C 1
ATOM 681 O O . LYS A 1 83 ? 7.048 -0.943 -16.632 1.00 85.00 83 LYS A O 1
ATOM 686 N N . GLY A 1 84 ? 7.882 0.299 -14.981 1.00 85.81 84 GLY A N 1
ATOM 687 C CA . GLY A 1 84 ? 7.427 -0.588 -13.900 1.00 85.81 84 GLY A CA 1
ATOM 688 C C . GLY A 1 84 ? 8.190 -1.905 -13.752 1.00 85.81 84 GLY A C 1
ATOM 689 O O . GLY A 1 84 ? 7.777 -2.755 -12.969 1.00 85.81 84 GLY A O 1
ATOM 690 N N . ARG A 1 85 ? 9.315 -2.085 -14.458 1.00 89.31 85 ARG A N 1
ATOM 691 C CA . ARG A 1 85 ? 10.216 -3.236 -14.244 1.00 89.31 85 ARG A CA 1
ATOM 692 C C . ARG A 1 85 ? 11.031 -3.113 -12.956 1.00 89.31 85 ARG A C 1
ATOM 694 O O . ARG A 1 85 ? 11.484 -4.116 -12.414 1.00 89.31 85 ARG A O 1
ATOM 701 N N . THR A 1 86 ? 11.232 -1.886 -12.488 1.00 92.19 86 THR A N 1
ATOM 702 C CA . THR A 1 86 ? 11.817 -1.553 -11.185 1.00 92.19 86 THR A CA 1
ATOM 703 C C . THR A 1 86 ? 10.855 -0.669 -10.403 1.00 92.19 86 THR A C 1
ATOM 705 O O . THR A 1 86 ? 9.864 -0.179 -10.946 1.00 92.19 86 THR A O 1
ATOM 708 N N . PHE A 1 87 ? 11.144 -0.457 -9.121 1.00 93.06 87 PHE A N 1
ATOM 709 C CA . PHE 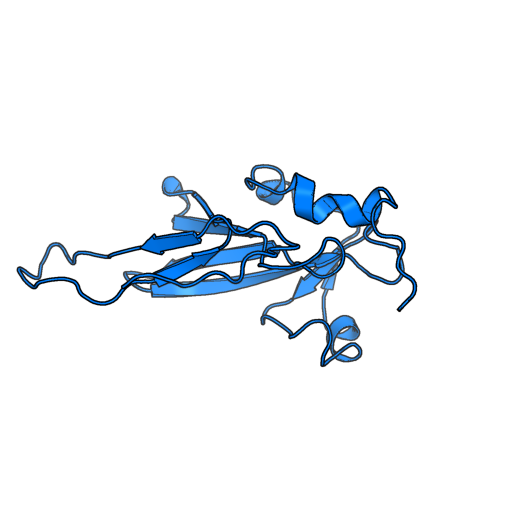A 1 87 ? 10.246 0.245 -8.207 1.00 93.06 87 PHE A CA 1
ATOM 710 C C . PHE A 1 87 ? 10.980 1.314 -7.409 1.00 93.06 87 PHE A C 1
ATOM 712 O O . PHE A 1 87 ? 12.210 1.323 -7.308 1.00 93.06 87 PHE A O 1
ATOM 719 N N . ILE A 1 88 ? 10.213 2.226 -6.824 1.00 92.00 88 ILE A N 1
ATOM 720 C CA . ILE A 1 88 ? 10.721 3.349 -6.046 1.00 92.00 88 ILE A CA 1
ATOM 721 C C . ILE A 1 88 ? 9.967 3.394 -4.727 1.00 92.00 88 ILE A C 1
ATOM 723 O O . ILE A 1 88 ? 8.755 3.589 -4.691 1.00 92.00 88 ILE A O 1
ATOM 727 N N . LYS A 1 89 ? 10.706 3.212 -3.635 1.00 92.81 89 LYS A N 1
ATOM 728 C CA . LYS A 1 89 ? 10.198 3.265 -2.267 1.00 92.81 89 LYS A CA 1
ATOM 729 C C . LYS A 1 89 ? 10.276 4.681 -1.704 1.00 92.81 89 LYS A C 1
ATOM 731 O O . LYS A 1 89 ? 11.315 5.337 -1.808 1.00 92.81 89 LYS A O 1
ATOM 736 N N . MET A 1 90 ? 9.206 5.120 -1.049 1.00 88.19 90 MET A N 1
ATOM 737 C CA . MET A 1 90 ? 9.050 6.450 -0.453 1.00 88.19 90 MET A CA 1
ATOM 738 C C . MET A 1 90 ? 8.445 6.362 0.957 1.00 88.19 90 MET A C 1
ATOM 740 O O . MET A 1 90 ? 7.812 5.371 1.300 1.00 88.19 90 MET A O 1
ATOM 744 N N . HIS A 1 91 ? 8.636 7.393 1.787 1.00 83.62 91 HIS A N 1
ATOM 745 C CA . HIS A 1 91 ? 8.090 7.455 3.160 1.00 83.62 91 HIS A CA 1
ATOM 746 C C . HIS A 1 91 ? 6.841 8.334 3.301 1.00 83.62 91 HIS A C 1
ATOM 748 O O . HIS A 1 91 ? 6.142 8.267 4.307 1.00 83.62 91 HIS A O 1
ATOM 754 N N . THR A 1 92 ? 6.552 9.158 2.302 1.00 74.81 92 THR A N 1
ATOM 755 C CA . THR A 1 92 ? 5.352 9.996 2.229 1.00 74.81 92 THR A CA 1
ATOM 756 C C . THR A 1 92 ? 4.624 9.663 0.943 1.00 74.81 92 THR A C 1
ATOM 758 O O . THR A 1 92 ? 5.300 9.426 -0.062 1.00 74.81 92 THR A O 1
ATOM 761 N N . SER A 1 93 ? 3.289 9.712 0.951 1.00 68.75 93 SER A N 1
ATOM 762 C CA . SER A 1 93 ? 2.521 9.687 -0.292 1.00 68.75 93 SER A CA 1
ATOM 763 C C . SER A 1 93 ? 2.915 10.951 -1.035 1.00 68.75 93 SER A C 1
ATOM 765 O O . SER A 1 93 ? 2.594 12.070 -0.624 1.00 68.75 93 SER A O 1
ATOM 767 N N . SER A 1 94 ? 3.718 10.809 -2.073 1.00 56.91 94 SER A N 1
ATOM 768 C CA . SER A 1 94 ? 3.798 11.872 -3.052 1.00 56.91 94 SER A CA 1
ATOM 769 C C . SER A 1 94 ? 2.522 11.782 -3.864 1.00 56.91 94 SER A C 1
ATOM 771 O O . SER A 1 94 ? 2.193 10.693 -4.328 1.00 56.91 94 SER A O 1
ATOM 773 N N . ASP A 1 95 ? 1.877 12.913 -4.138 1.00 55.50 95 ASP A N 1
ATOM 774 C CA . ASP A 1 95 ? 1.252 13.073 -5.447 1.00 55.50 95 ASP A CA 1
ATOM 775 C C . ASP A 1 95 ? 2.364 12.801 -6.464 1.00 55.50 95 ASP A C 1
ATOM 777 O O . ASP A 1 95 ? 3.153 13.690 -6.801 1.00 55.50 95 ASP A O 1
ATOM 781 N N . PHE A 1 96 ? 2.498 11.533 -6.861 1.00 51.69 96 PHE A N 1
ATOM 782 C CA . PHE A 1 96 ? 3.594 10.994 -7.666 1.00 51.69 96 PHE A CA 1
ATOM 783 C C . PHE A 1 96 ? 3.770 11.817 -8.958 1.00 51.69 96 PHE A C 1
ATOM 785 O O . PHE A 1 96 ? 4.868 11.961 -9.494 1.00 51.69 96 PHE A O 1
ATOM 792 N N . PHE A 1 97 ? 2.687 12.482 -9.369 1.00 52.09 97 PHE A N 1
ATOM 793 C CA . PHE A 1 97 ? 2.570 13.367 -10.520 1.00 52.09 97 PHE A CA 1
ATOM 794 C C . PHE A 1 97 ? 2.958 14.826 -10.269 1.00 52.09 97 PHE A C 1
ATOM 796 O O . PHE A 1 97 ? 3.567 15.434 -11.148 1.00 52.09 97 PHE A O 1
ATOM 803 N N . LEU A 1 98 ? 2.686 15.403 -9.092 1.00 49.25 98 LEU A N 1
ATOM 804 C CA . LEU A 1 98 ? 3.040 16.806 -8.822 1.00 49.25 98 LEU A CA 1
ATOM 805 C C . LEU A 1 98 ? 4.542 16.990 -8.580 1.00 49.25 98 LEU A C 1
ATOM 807 O O . LEU A 1 98 ? 5.052 18.109 -8.654 1.00 49.25 98 LEU A O 1
ATOM 811 N N . LYS A 1 99 ? 5.273 15.902 -8.302 1.00 54.03 99 LYS A N 1
ATOM 812 C CA . LYS A 1 99 ? 6.691 15.963 -7.946 1.00 54.03 99 LYS A CA 1
ATOM 813 C C . LYS A 1 99 ? 7.519 14.860 -8.610 1.00 54.03 99 LYS A C 1
ATOM 815 O O . LYS A 1 99 ? 8.211 14.113 -7.925 1.00 54.03 99 LYS A O 1
ATOM 820 N N . ARG A 1 100 ? 7.589 14.841 -9.952 1.00 54.53 100 ARG A N 1
ATOM 821 C CA . ARG A 1 100 ? 8.597 14.041 -10.701 1.00 54.53 100 ARG A CA 1
ATOM 822 C C . ARG A 1 100 ? 10.035 14.248 -10.171 1.00 54.53 100 ARG A C 1
ATOM 824 O O . ARG A 1 100 ? 10.870 13.354 -10.265 1.00 54.53 100 ARG A O 1
ATOM 831 N N . ASN A 1 101 ? 10.326 15.403 -9.563 1.00 54.91 101 ASN A N 1
ATOM 832 C CA . ASN A 1 101 ? 11.602 15.680 -8.890 1.00 54.91 101 ASN A CA 1
ATOM 833 C C . ASN A 1 101 ? 11.798 14.909 -7.569 1.00 54.91 101 ASN A C 1
AT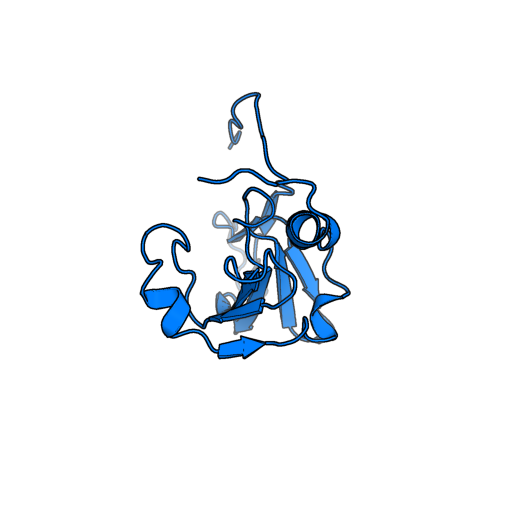OM 835 O O . ASN A 1 101 ? 12.937 14.602 -7.220 1.00 54.91 101 ASN A O 1
ATOM 839 N N . ASP A 1 102 ? 10.726 14.567 -6.850 1.00 58.34 102 ASP A N 1
ATOM 840 C CA . ASP A 1 102 ? 10.785 13.807 -5.594 1.00 58.34 102 ASP A CA 1
ATOM 841 C C . ASP A 1 102 ? 10.939 12.300 -5.828 1.00 58.34 102 ASP A C 1
ATOM 843 O O . ASP A 1 102 ? 11.477 11.613 -4.964 1.00 58.34 102 ASP A O 1
ATOM 847 N N . ILE A 1 103 ? 10.611 11.802 -7.026 1.00 58.84 103 ILE A N 1
ATOM 848 C CA . ILE A 1 103 ? 10.944 10.434 -7.459 1.00 58.84 103 ILE A CA 1
ATOM 849 C C . ILE A 1 103 ? 12.460 10.175 -7.327 1.00 58.84 103 ILE A C 1
ATOM 851 O O . ILE A 1 103 ? 12.882 9.079 -6.963 1.00 58.84 103 ILE A O 1
ATOM 855 N N . ARG A 1 104 ? 13.302 11.206 -7.518 1.00 63.25 104 ARG A N 1
ATOM 856 C CA . ARG A 1 104 ? 14.762 11.119 -7.313 1.00 63.25 104 ARG A CA 1
ATOM 857 C C . ARG A 1 104 ? 15.177 10.943 -5.847 1.00 63.25 104 ARG A C 1
ATOM 859 O O . ARG A 1 104 ? 16.322 10.581 -5.600 1.00 63.25 104 ARG A O 1
ATOM 866 N N . LYS A 1 105 ? 14.290 11.241 -4.893 1.00 73.50 105 LYS A N 1
ATOM 867 C CA . LYS A 1 105 ? 14.541 11.123 -3.447 1.00 73.50 105 LYS A CA 1
ATOM 868 C C . LYS A 1 105 ? 14.144 9.753 -2.894 1.00 73.50 105 LYS A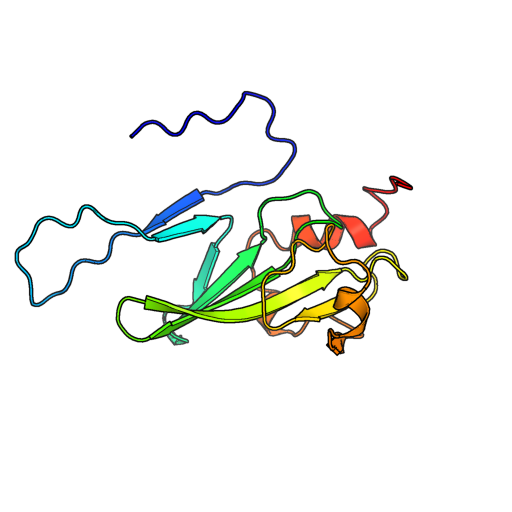 C 1
ATOM 870 O O . LYS A 1 105 ? 14.527 9.426 -1.774 1.00 73.50 105 LYS A O 1
ATOM 875 N N . GLY A 1 106 ? 13.369 8.973 -3.650 1.00 82.81 106 GLY A N 1
ATOM 876 C CA . GLY A 1 106 ? 12.985 7.619 -3.271 1.00 82.81 106 GLY A CA 1
ATOM 877 C C . GLY A 1 106 ? 14.143 6.626 -3.381 1.00 82.81 106 GLY A C 1
ATOM 878 O O . GLY A 1 106 ? 15.090 6.812 -4.146 1.00 82.81 106 GLY A O 1
ATOM 879 N N . THR A 1 107 ? 14.059 5.540 -2.617 1.00 91.25 107 THR A N 1
ATOM 880 C CA . THR A 1 107 ? 15.020 4.434 -2.709 1.00 91.25 107 THR A CA 1
ATOM 881 C C . THR A 1 107 ? 14.619 3.519 -3.858 1.00 91.25 107 THR A C 1
ATOM 883 O O . THR A 1 107 ? 13.509 2.989 -3.863 1.00 91.25 107 THR A O 1
ATOM 886 N N . ARG A 1 108 ? 15.511 3.317 -4.832 1.00 92.25 108 ARG A N 1
ATOM 887 C CA . ARG A 1 108 ? 15.263 2.394 -5.946 1.00 92.25 108 ARG A CA 1
ATOM 888 C C . ARG A 1 108 ? 15.293 0.948 -5.469 1.00 92.25 108 ARG A C 1
ATOM 890 O O . ARG A 1 108 ? 16.200 0.552 -4.739 1.00 92.25 108 ARG A O 1
ATOM 897 N N . LEU A 1 109 ? 14.334 0.164 -5.936 1.00 94.75 109 LEU A N 1
ATOM 898 C CA . LEU A 1 109 ? 14.216 -1.261 -5.678 1.00 94.75 109 LEU A CA 1
ATOM 899 C C . LEU A 1 109 ? 14.263 -2.016 -7.016 1.00 94.75 109 LEU A C 1
ATOM 901 O O . LEU A 1 109 ? 13.483 -1.702 -7.918 1.00 94.75 109 LEU A O 1
ATOM 905 N N . PRO A 1 110 ? 15.146 -3.018 -7.168 1.00 94.75 110 PRO A N 1
ATOM 906 C CA . PRO A 1 110 ? 15.216 -3.812 -8.394 1.00 94.75 110 P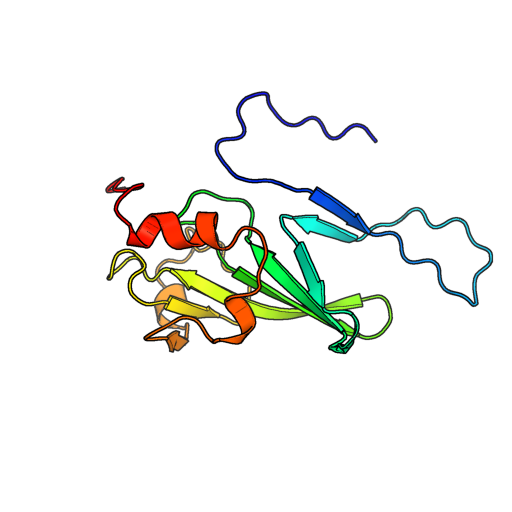RO A CA 1
ATOM 907 C C . PRO A 1 110 ? 14.034 -4.782 -8.540 1.00 94.75 110 PRO A C 1
ATOM 909 O O . PRO A 1 110 ? 13.790 -5.285 -9.628 1.00 94.75 110 PRO A O 1
ATOM 912 N N . SER A 1 111 ? 13.321 -5.070 -7.449 1.00 95.44 111 SER A N 1
ATOM 913 C CA . SER A 1 111 ? 12.139 -5.934 -7.407 1.00 95.44 111 SER A CA 1
ATOM 914 C C . SER A 1 111 ? 11.239 -5.544 -6.232 1.00 95.44 111 SER A C 1
ATOM 916 O O . SER A 1 111 ? 11.683 -4.852 -5.309 1.00 95.44 111 SER A O 1
ATOM 918 N N . LEU A 1 112 ? 9.973 -5.967 -6.269 1.00 95.19 112 LEU A N 1
ATOM 919 C CA . LEU A 1 112 ? 9.069 -5.806 -5.132 1.00 95.19 112 LEU A CA 1
ATOM 920 C C . LEU A 1 112 ? 9.533 -6.670 -3.949 1.00 95.19 112 LEU A C 1
ATOM 922 O O . LEU A 1 112 ? 9.862 -7.840 -4.154 1.00 95.19 112 LEU A O 1
ATOM 926 N N . PRO A 1 113 ? 9.513 -6.145 -2.709 1.00 96.25 113 PRO A N 1
ATOM 927 C CA . PRO A 1 113 ? 9.765 -6.961 -1.528 1.00 96.25 113 PRO A CA 1
ATOM 928 C C . PRO A 1 113 ? 8.747 -8.105 -1.411 1.00 96.25 113 PRO A C 1
ATOM 930 O O . PRO A 1 113 ? 7.559 -7.903 -1.659 1.00 96.25 113 PRO A O 1
ATOM 933 N N . GLU A 1 114 ? 9.196 -9.287 -0.973 1.00 96.50 114 GLU A N 1
ATOM 934 C CA . GLU A 1 114 ? 8.367 -10.508 -0.883 1.00 96.50 114 GLU A CA 1
ATOM 935 C C . GLU A 1 114 ? 7.050 -10.305 -0.123 1.00 96.50 114 GLU A C 1
ATOM 937 O O . GLU A 1 114 ? 6.017 -10.852 -0.499 1.00 96.50 114 GLU A O 1
ATOM 942 N N . GLU A 1 115 ? 7.061 -9.466 0.913 1.00 95.44 115 GLU A N 1
ATOM 943 C CA . GLU A 1 115 ? 5.879 -9.169 1.725 1.00 95.44 115 GLU A CA 1
ATOM 944 C C . GLU A 1 115 ? 4.719 -8.529 0.944 1.00 95.44 115 GLU A C 1
ATOM 946 O O . GLU A 1 115 ? 3.572 -8.641 1.373 1.00 95.44 115 GLU A O 1
ATOM 951 N N . TYR A 1 116 ? 4.986 -7.900 -0.205 1.00 96.81 116 TYR A N 1
ATOM 952 C CA . TYR A 1 116 ? 3.943 -7.322 -1.054 1.00 96.81 116 TYR A CA 1
ATOM 953 C C . TYR A 1 116 ? 3.294 -8.342 -1.988 1.00 96.81 116 TYR A C 1
ATOM 955 O O . TYR A 1 116 ? 2.205 -8.077 -2.476 1.00 96.81 116 TYR A O 1
ATOM 963 N N . LYS A 1 117 ? 3.883 -9.528 -2.204 1.00 95.50 117 LYS A N 1
ATOM 964 C CA . LYS A 1 117 ? 3.322 -10.547 -3.119 1.00 95.50 117 LYS A CA 1
ATOM 965 C C . LYS A 1 117 ? 1.980 -11.122 -2.670 1.00 95.50 117 LYS A C 1
ATOM 967 O O . LYS A 1 117 ? 1.296 -11.766 -3.454 1.00 95.50 117 LYS A O 1
ATOM 972 N N . THR A 1 118 ? 1.635 -10.923 -1.402 1.00 96.69 118 THR A N 1
ATOM 973 C CA . THR A 1 118 ? 0.371 -11.377 -0.808 1.00 96.69 118 THR A CA 1
ATOM 974 C C . THR A 1 118 ? -0.698 -10.288 -0.787 1.00 96.69 118 THR A C 1
ATOM 976 O O . THR A 1 118 ? -1.788 -10.538 -0.286 1.00 96.69 118 THR A O 1
ATOM 979 N N . VAL A 1 119 ? -0.383 -9.084 -1.278 1.00 97.56 119 VAL A N 1
ATOM 980 C CA . VAL A 1 119 ? -1.331 -7.971 -1.336 1.00 97.56 119 VAL A CA 1
ATOM 981 C C . VAL A 1 119 ? -2.428 -8.312 -2.336 1.00 97.56 119 VAL A C 1
ATOM 983 O O . VAL A 1 119 ? -2.159 -8.660 -3.486 1.00 97.56 119 VAL A O 1
ATOM 986 N N . GLU A 1 120 ? -3.668 -8.226 -1.876 1.00 95.12 120 GLU A N 1
ATOM 987 C CA . GLU A 1 120 ? -4.850 -8.277 -2.725 1.00 95.12 120 GLU A CA 1
ATOM 988 C C . GLU A 1 120 ? -4.782 -7.133 -3.740 1.00 95.12 120 GLU A C 1
ATOM 990 O O . GLU A 1 120 ? -4.278 -6.050 -3.450 1.00 95.12 120 GLU A O 1
ATOM 995 N N . ASP A 1 121 ? -5.262 -7.386 -4.952 1.00 93.00 121 ASP A N 1
ATOM 996 C CA . ASP A 1 121 ? -5.219 -6.439 -6.066 1.00 93.00 121 ASP A CA 1
ATOM 997 C C . ASP A 1 121 ? -3.822 -6.061 -6.591 1.00 93.00 121 ASP A C 1
ATOM 999 O O . ASP A 1 121 ? -3.699 -5.170 -7.438 1.00 93.00 121 ASP A O 1
ATOM 1003 N N . LEU A 1 122 ? -2.758 -6.754 -6.162 1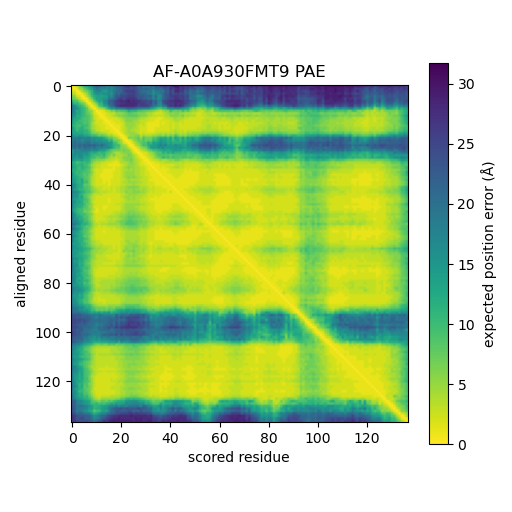.00 94.81 122 LEU A N 1
ATOM 1004 C CA . LEU A 1 122 ? -1.400 -6.520 -6.667 1.00 94.81 122 LEU A CA 1
ATOM 1005 C C . LEU A 1 122 ? -1.299 -6.658 -8.195 1.00 94.81 122 LEU A C 1
ATOM 1007 O O . LEU A 1 122 ? -0.495 -5.966 -8.818 1.00 94.81 122 LEU A O 1
ATOM 1011 N N . ASP A 1 123 ? -2.116 -7.518 -8.806 1.00 93.50 123 ASP A N 1
ATOM 1012 C CA . ASP A 1 123 ? -2.197 -7.662 -10.261 1.00 93.50 123 ASP A CA 1
ATOM 1013 C C . ASP A 1 123 ? -2.449 -6.309 -10.939 1.00 93.50 123 ASP A C 1
ATOM 1015 O O . ASP A 1 123 ? -1.745 -5.966 -11.883 1.00 93.50 123 ASP A O 1
ATOM 1019 N N . TRP A 1 124 ? -3.353 -5.484 -10.395 1.00 91.81 124 TRP A N 1
ATOM 1020 C CA . TRP A 1 124 ? -3.647 -4.152 -10.926 1.00 91.81 124 TRP A CA 1
ATOM 1021 C C . TRP A 1 124 ? -2.413 -3.249 -10.942 1.00 91.81 124 TRP A C 1
ATOM 1023 O O . TRP A 1 124 ? -2.141 -2.577 -11.933 1.00 91.81 124 TRP A O 1
ATOM 1033 N N . PHE A 1 125 ? -1.632 -3.262 -9.861 1.00 92.06 125 PHE A N 1
ATOM 1034 C CA . PHE A 1 125 ? -0.389 -2.499 -9.762 1.00 92.06 125 PHE A CA 1
ATOM 1035 C C . PHE A 1 125 ? 0.653 -2.954 -10.801 1.00 92.06 125 PHE A C 1
ATOM 1037 O O . PHE A 1 125 ? 1.366 -2.126 -11.374 1.00 92.06 125 PHE A O 1
ATOM 1044 N N . LEU A 1 126 ? 0.721 -4.259 -11.081 1.00 92.25 126 LEU A N 1
ATOM 1045 C CA . LEU A 1 126 ? 1.713 -4.854 -11.980 1.00 92.25 126 LEU A CA 1
ATOM 1046 C C . LEU A 1 126 ? 1.408 -4.670 -13.475 1.00 92.25 126 LEU A C 1
ATOM 1048 O O . LEU A 1 126 ? 2.346 -4.718 -14.274 1.00 92.25 126 LEU A O 1
ATOM 1052 N N . LEU A 1 127 ? 0.162 -4.363 -13.859 1.00 89.75 127 LEU A N 1
ATOM 1053 C CA . LEU A 1 127 ? -0.242 -4.201 -15.269 1.00 89.75 127 LEU A CA 1
ATOM 1054 C C . LEU A 1 127 ? 0.574 -3.153 -16.054 1.00 89.75 127 LEU A C 1
ATOM 1056 O O . LEU A 1 127 ? 0.601 -3.188 -17.283 1.00 89.75 127 LEU A O 1
ATOM 1060 N N . TYR A 1 128 ? 1.251 -2.217 -15.383 1.00 84.50 128 TYR A N 1
ATOM 1061 C CA . TYR A 1 128 ? 2.145 -1.264 -16.052 1.00 84.50 128 TYR A CA 1
ATOM 1062 C C . TYR A 1 128 ? 3.390 -1.929 -16.645 1.00 84.50 128 TYR A C 1
ATOM 1064 O O . TYR A 1 128 ? 3.765 -1.640 -17.780 1.00 84.50 128 TYR A O 1
ATOM 1072 N N . GLY A 1 129 ? 3.991 -2.866 -15.904 1.00 76.94 129 GLY A N 1
ATOM 1073 C CA . GLY A 1 129 ? 5.162 -3.631 -16.344 1.00 76.94 129 GLY A CA 1
ATOM 1074 C C . GLY A 1 129 ? 4.876 -4.585 -17.500 1.00 76.94 129 GLY A C 1
ATOM 1075 O O . GLY A 1 129 ? 5.795 -4.968 -18.227 1.00 76.94 129 GLY A O 1
ATOM 1076 N N . GLU A 1 130 ? 3.605 -4.933 -17.691 1.00 78.44 130 GLU A N 1
ATOM 1077 C CA . GLU A 1 130 ? 3.124 -5.814 -18.757 1.00 78.44 130 GLU A CA 1
ATOM 1078 C C . GLU A 1 130 ? 2.922 -5.080 -20.095 1.00 78.44 130 GLU A C 1
ATOM 1080 O O . GLU A 1 130 ? 2.654 -5.717 -21.111 1.00 78.44 130 GLU A O 1
ATOM 1085 N N . GLY A 1 131 ? 3.094 -3.751 -20.128 1.00 64.25 131 GLY A N 1
ATOM 1086 C CA . GLY A 1 131 ? 2.919 -2.939 -21.340 1.00 64.25 131 GLY A CA 1
ATOM 1087 C C . GLY A 1 131 ? 1.455 -2.682 -21.709 1.00 64.25 131 GLY A C 1
ATOM 1088 O O . GLY A 1 131 ? 1.168 -2.146 -22.775 1.00 64.25 131 GLY A O 1
ATOM 1089 N N . THR A 1 132 ? 0.518 -3.032 -20.826 1.00 60.75 132 THR A N 1
ATOM 1090 C CA . THR A 1 132 ? -0.930 -2.879 -21.039 1.00 60.75 132 THR A CA 1
ATOM 1091 C C . THR A 1 132 ? -1.373 -1.410 -20.989 1.00 60.75 132 THR A C 1
ATOM 1093 O O . THR A 1 132 ? -2.401 -1.046 -21.555 1.00 60.75 132 THR A O 1
ATOM 1096 N N . PHE A 1 133 ? -0.575 -0.551 -20.348 1.00 62.31 133 PHE A N 1
ATOM 1097 C CA . PHE A 1 133 ? -0.805 0.888 -20.208 1.00 62.31 133 PHE A CA 1
ATOM 1098 C C . PHE A 1 133 ? 0.398 1.662 -20.753 1.00 62.31 133 PHE A C 1
ATOM 1100 O O . PHE A 1 133 ? 1.155 2.289 -20.017 1.00 62.31 133 PHE A O 1
ATOM 1107 N N . ASP A 1 134 ? 0.586 1.580 -22.069 1.00 53.88 134 ASP A N 1
ATOM 1108 C CA . ASP A 1 134 ? 1.642 2.273 -22.816 1.00 53.88 134 ASP A CA 1
ATOM 1109 C C . ASP A 1 134 ? 1.169 3.673 -23.248 1.00 53.88 134 ASP A C 1
ATOM 1111 O O . ASP A 1 134 ? 1.206 4.052 -24.417 1.00 53.88 134 ASP A O 1
ATOM 1115 N N . THR A 1 135 ? 0.634 4.450 -22.307 1.00 50.88 135 THR A N 1
ATOM 1116 C CA . THR A 1 135 ? 0.278 5.837 -22.607 1.00 50.88 135 THR A CA 1
ATOM 1117 C C . THR A 1 135 ? 1.480 6.729 -22.337 1.00 50.88 135 THR A C 1
ATOM 1119 O O . THR A 1 135 ? 1.735 7.111 -21.192 1.00 50.88 135 THR A O 1
ATOM 1122 N N . ASP A 1 136 ? 2.218 7.038 -23.401 1.00 46.75 136 ASP A N 1
ATOM 1123 C CA . ASP A 1 136 ? 3.182 8.135 -23.439 1.00 46.75 136 ASP A CA 1
ATOM 1124 C C . ASP A 1 136 ? 2.445 9.457 -23.121 1.00 46.75 136 ASP A C 1
ATOM 1126 O O . ASP A 1 136 ? 1.811 10.047 -23.997 1.00 46.75 136 ASP A O 1
ATOM 1130 N N . PHE A 1 137 ? 2.494 9.908 -21.861 1.00 48.16 137 PHE A N 1
ATOM 1131 C CA . PHE A 1 137 ? 2.058 11.246 -21.427 1.00 48.16 137 PHE A CA 1
ATOM 1132 C C . PHE A 1 137 ? 3.145 11.959 -20.596 1.00 48.16 137 PHE A C 1
ATOM 1134 O O . PHE A 1 137 ? 3.593 11.449 -19.536 1.00 48.16 137 PHE A O 1
#

Radius of gyration: 16.42 Å; Cα contacts (8 Å, |Δi|>4): 232; chains: 1; bounding box: 39×28×51 Å

Sequence (137 aa):
LVKSHPLSSCCRANIYDIYLSPAAKKEVVTSYIDLVNPTFYPQEKLIRGVEYGHPGWTGLYKYRWRGERLDTLEYIYPDPTTKGRTFIKMHTSSDFFLKRNDIRKGTRLPSLPEEYKTVEDLDWFLLYGEGTFDTDF

Nearest PDB structures (foldseek):
  4qtq-assembly1_A  TM=6.184E-01  e=4.408E+00  Xanthomonas citri pv. citri str. 306
  8d42-assembly1_C  TM=4.402E-01  e=8.067E+00  Homo sapiens

Secondary structure (DSSP, 8-state):
------S---S---EEEEPP--TT--SPP---EEEESEEEEGGGTEEEEEPSS-TTTPPEEEEEEETTEEEEEEEEEE-GGGTTSSEEEESS---TTTTTTGGGGSEEESS--GGGGG-TTHHHHHTTTTTTT----

Foldseek 3Di:
DDPDDPPDQPWAWDKDWAFDDDPPDPDDTDHTDIDTQWDDDVVQQKIWGWATDAAQQIWIWIWHDDDPDTDTAWIKGADVVQQRQKIWIDRDDPNCVVPVVCSVVTDIGNDDDPVCVPRPPVVRNRVRVVCVPVDPD

Mean predicted aligned error: 7.97 Å